Protein AF-A0A512JIJ6-F1 (afdb_monomer_lite)

Structure (mmCIF, N/CA/C/O backbone):
data_AF-A0A512JIJ6-F1
#
_entry.id   AF-A0A512JIJ6-F1
#
loop_
_atom_site.group_PDB
_atom_site.id
_atom_site.type_symbol
_atom_site.label_atom_id
_atom_site.label_alt_id
_atom_site.label_comp_id
_atom_site.label_asym_id
_atom_site.label_entity_id
_atom_site.label_seq_id
_atom_site.pdbx_PDB_ins_code
_atom_site.Cartn_x
_atom_site.Cartn_y
_atom_site.Cartn_z
_atom_site.occupancy
_atom_site.B_iso_or_equiv
_atom_site.auth_seq_id
_atom_site.auth_comp_id
_atom_site.auth_asym_id
_atom_site.auth_atom_id
_atom_site.pdbx_PDB_model_num
ATOM 1 N N . MET A 1 1 ? 16.227 2.218 -21.068 1.00 74.12 1 MET A N 1
ATOM 2 C CA . MET A 1 1 ? 15.129 2.838 -20.291 1.00 74.12 1 MET A CA 1
ATOM 3 C C . MET A 1 1 ? 15.323 4.354 -20.236 1.00 74.12 1 MET A C 1
ATOM 5 O O . MET A 1 1 ? 16.420 4.783 -19.883 1.00 74.12 1 MET A O 1
ATOM 9 N N . ASN A 1 2 ? 14.322 5.154 -20.631 1.00 86.88 2 ASN A N 1
ATOM 10 C CA . ASN A 1 2 ? 14.399 6.624 -20.552 1.00 86.88 2 ASN A CA 1
ATOM 11 C C . ASN A 1 2 ? 14.166 7.120 -19.107 1.00 86.88 2 ASN A C 1
ATOM 13 O O . ASN A 1 2 ? 13.714 6.355 -18.255 1.00 86.88 2 ASN A O 1
ATOM 17 N N . ASP A 1 3 ? 14.480 8.385 -18.819 1.00 91.56 3 ASP A N 1
ATOM 18 C CA . ASP A 1 3 ? 14.424 8.908 -17.444 1.00 91.56 3 ASP A CA 1
ATOM 19 C C . ASP A 1 3 ? 12.997 9.027 -16.893 1.00 91.56 3 ASP A C 1
ATOM 21 O O . ASP A 1 3 ? 12.793 8.885 -15.691 1.00 91.56 3 ASP A O 1
ATOM 25 N N . LEU A 1 4 ? 11.992 9.194 -17.760 1.00 90.81 4 LEU A N 1
ATOM 26 C CA . LEU A 1 4 ? 10.587 9.180 -17.351 1.00 90.81 4 LEU A CA 1
ATOM 27 C C . LEU A 1 4 ? 10.190 7.812 -16.777 1.00 90.81 4 LEU A C 1
ATOM 29 O O . LEU A 1 4 ? 9.585 7.748 -15.711 1.00 90.81 4 LEU A O 1
ATOM 33 N N . VAL A 1 5 ? 10.570 6.727 -17.455 1.00 91.88 5 VAL A N 1
ATOM 34 C CA . VAL A 1 5 ? 10.278 5.358 -17.012 1.00 91.88 5 VAL A CA 1
ATOM 35 C C . VAL A 1 5 ? 11.044 5.019 -15.733 1.00 91.88 5 VAL A C 1
ATOM 37 O O . VAL A 1 5 ? 10.469 4.421 -14.829 1.00 91.88 5 VAL A O 1
ATOM 40 N N . LYS A 1 6 ? 12.306 5.453 -15.600 1.00 92.06 6 LYS A N 1
ATOM 41 C CA . LYS A 1 6 ? 13.070 5.277 -14.350 1.00 92.06 6 LYS A CA 1
ATOM 42 C C . LYS A 1 6 ? 12.398 5.981 -13.170 1.00 92.06 6 LYS A C 1
ATOM 44 O O . LYS A 1 6 ? 12.268 5.390 -12.103 1.00 92.06 6 LYS A O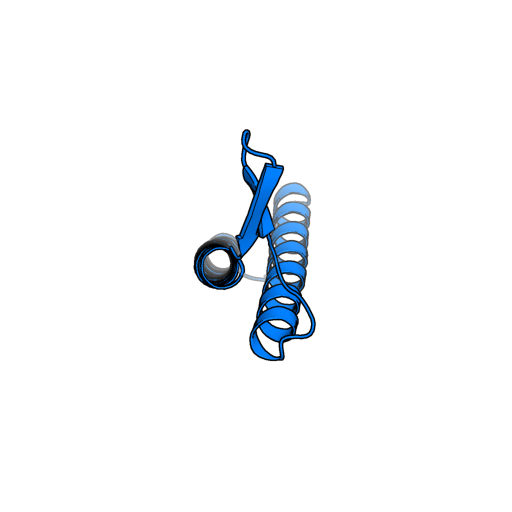 1
ATOM 49 N N . ASN A 1 7 ? 11.955 7.223 -13.369 1.00 94.44 7 ASN A N 1
ATOM 50 C CA . ASN A 1 7 ? 11.278 7.995 -12.328 1.00 94.44 7 ASN A CA 1
ATOM 51 C C . ASN 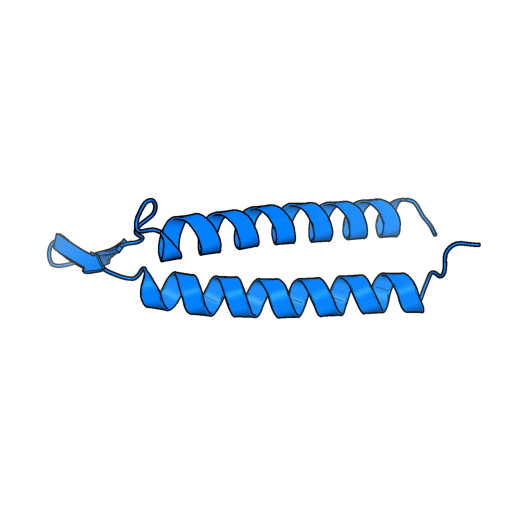A 1 7 ? 9.932 7.370 -11.947 1.00 94.44 7 ASN A C 1
ATOM 53 O O . ASN A 1 7 ? 9.604 7.315 -10.766 1.00 94.44 7 ASN A O 1
ATOM 57 N N . LEU A 1 8 ? 9.178 6.863 -12.927 1.00 94.06 8 LEU A N 1
ATOM 58 C CA . LEU A 1 8 ? 7.938 6.134 -12.669 1.00 94.06 8 LEU A CA 1
ATOM 59 C C . LEU A 1 8 ? 8.200 4.859 -11.858 1.00 94.06 8 LEU A C 1
ATOM 61 O O . LEU A 1 8 ? 7.524 4.638 -10.859 1.00 94.06 8 LEU A O 1
ATOM 65 N N . LYS A 1 9 ? 9.207 4.064 -12.244 1.00 95.50 9 LYS A N 1
ATOM 66 C CA . LYS A 1 9 ? 9.596 2.849 -11.516 1.00 95.50 9 LYS A CA 1
ATOM 67 C C . LYS A 1 9 ? 9.948 3.161 -10.062 1.00 95.50 9 LYS A C 1
ATOM 69 O O . LYS A 1 9 ? 9.365 2.569 -9.161 1.00 95.50 9 LYS A O 1
ATOM 74 N N . SER A 1 10 ? 10.828 4.139 -9.847 1.00 96.50 10 SER A N 1
ATOM 75 C CA . SER A 1 10 ? 11.228 4.575 -8.504 1.00 96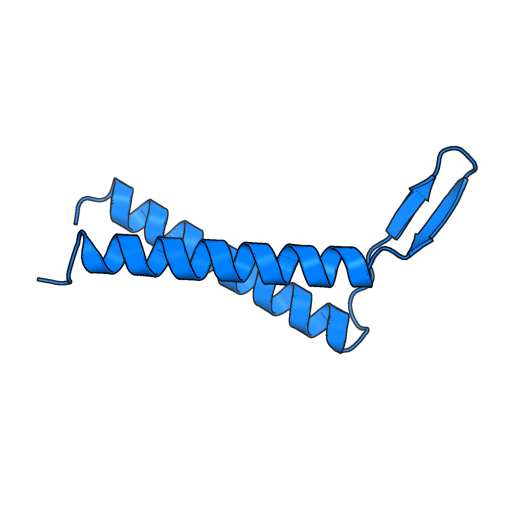.50 10 SER A CA 1
ATOM 76 C C . SER A 1 10 ? 10.025 5.031 -7.680 1.00 96.50 10 SER A C 1
ATOM 78 O O . SER A 1 10 ? 9.895 4.658 -6.520 1.00 96.50 10 SER A O 1
ATOM 80 N N . TRP A 1 11 ? 9.108 5.797 -8.277 1.00 96.94 11 TRP A N 1
ATOM 81 C CA . TRP A 1 11 ? 7.899 6.230 -7.584 1.00 96.94 11 TRP A CA 1
ATOM 82 C C . TRP A 1 11 ? 7.004 5.045 -7.195 1.00 96.94 11 TRP A C 1
ATOM 84 O O . TRP A 1 11 ? 6.503 5.001 -6.072 1.00 96.94 11 TRP A O 1
ATOM 94 N N . CYS A 1 12 ? 6.826 4.065 -8.085 1.00 97.56 12 CYS A N 1
ATOM 95 C CA . CYS A 1 12 ? 6.062 2.853 -7.791 1.00 97.56 12 CYS A CA 1
ATOM 96 C C . CYS A 1 12 ? 6.693 2.039 -6.649 1.00 97.56 12 CYS A C 1
ATOM 98 O O . CYS A 1 12 ? 5.971 1.595 -5.755 1.00 97.56 12 CYS A O 1
ATOM 100 N N . GLU A 1 13 ? 8.020 1.882 -6.642 1.00 98.06 13 GLU A N 1
ATOM 101 C CA . GLU A 1 13 ? 8.766 1.209 -5.568 1.00 98.06 13 GLU A CA 1
ATOM 102 C C . GLU A 1 13 ? 8.567 1.915 -4.218 1.00 98.06 13 GLU A C 1
ATOM 104 O O . GLU A 1 13 ? 8.213 1.267 -3.226 1.00 98.06 13 GLU A O 1
ATOM 109 N N . ASP A 1 14 ? 8.696 3.245 -4.196 1.00 98.38 14 ASP A N 1
ATOM 110 C CA . ASP A 1 14 ? 8.505 4.060 -2.994 1.00 98.38 14 ASP A CA 1
ATOM 111 C C . ASP A 1 14 ? 7.076 3.934 -2.446 1.00 98.38 14 ASP A C 1
ATOM 113 O O . ASP A 1 14 ? 6.874 3.681 -1.253 1.00 98.38 14 ASP A O 1
ATOM 117 N N . GLN A 1 15 ? 6.057 4.065 -3.307 1.00 98.25 15 GLN A N 1
ATOM 118 C CA . GLN A 1 15 ? 4.658 3.928 -2.885 1.00 98.25 15 GLN A CA 1
ATOM 119 C C . GLN A 1 15 ? 4.367 2.531 -2.340 1.00 98.25 15 GLN A C 1
ATOM 121 O O . GLN A 1 15 ? 3.721 2.389 -1.296 1.00 98.25 15 GLN A O 1
ATOM 126 N N . ARG A 1 16 ? 4.889 1.496 -3.002 1.00 98.31 16 ARG A N 1
ATOM 127 C CA . ARG A 1 16 ? 4.718 0.107 -2.578 1.00 98.31 16 ARG A CA 1
ATOM 128 C C . ARG A 1 16 ? 5.328 -0.114 -1.196 1.00 98.31 16 ARG A C 1
ATOM 130 O O . ARG A 1 16 ? 4.696 -0.735 -0.340 1.00 98.31 16 ARG A O 1
ATOM 137 N N . GLN A 1 17 ? 6.517 0.434 -0.940 1.00 98.44 17 GLN A N 1
ATOM 138 C CA . GLN A 1 17 ? 7.171 0.350 0.366 1.00 98.44 17 GLN A CA 1
ATOM 139 C C . GLN A 1 17 ? 6.376 1.077 1.463 1.00 98.44 17 GLN A C 1
ATOM 141 O O . GLN A 1 17 ? 6.195 0.528 2.554 1.00 98.44 17 GLN A O 1
ATOM 146 N N . ILE A 1 18 ? 5.860 2.277 1.182 1.00 97.94 18 ILE A N 1
ATOM 147 C CA . ILE A 1 18 ? 5.033 3.050 2.124 1.00 97.94 18 ILE A CA 1
ATOM 148 C C . ILE A 1 18 ? 3.767 2.271 2.507 1.00 97.94 18 ILE A C 1
ATOM 150 O O . ILE A 1 18 ? 3.425 2.159 3.692 1.00 97.94 18 ILE A O 1
ATOM 154 N N . MET A 1 19 ? 3.077 1.697 1.519 1.00 98.00 19 MET A N 1
ATOM 155 C CA . MET A 1 19 ? 1.863 0.914 1.751 1.00 98.00 19 MET A CA 1
ATOM 156 C C . MET A 1 19 ? 2.163 -0.376 2.516 1.00 98.00 19 MET A C 1
ATOM 158 O O . MET A 1 19 ? 1.447 -0.693 3.466 1.00 98.00 19 MET A O 1
ATOM 162 N N . ALA A 1 20 ? 3.245 -1.081 2.168 1.00 98.31 20 ALA A N 1
ATOM 163 C CA . ALA A 1 20 ? 3.668 -2.293 2.866 1.00 98.31 20 ALA A CA 1
ATOM 164 C C . ALA A 1 20 ? 3.971 -2.012 4.344 1.00 98.31 20 ALA A C 1
ATOM 166 O O . ALA A 1 20 ? 3.498 -2.733 5.224 1.00 98.31 20 ALA A O 1
ATOM 167 N N . ARG A 1 21 ? 4.671 -0.908 4.634 1.00 98.25 21 ARG A N 1
ATOM 168 C CA . ARG A 1 21 ? 4.926 -0.486 6.015 1.00 98.25 21 ARG A CA 1
ATOM 169 C C . ARG A 1 21 ? 3.635 -0.143 6.761 1.00 98.25 21 ARG A C 1
ATOM 171 O O . ARG A 1 21 ? 3.493 -0.485 7.932 1.00 98.25 21 ARG A O 1
ATOM 178 N N . SER A 1 22 ? 2.683 0.499 6.089 1.00 97.88 22 SER A N 1
ATOM 179 C CA . SER A 1 22 ? 1.378 0.816 6.679 1.00 97.88 22 SER A CA 1
ATOM 180 C C . SER A 1 22 ? 0.577 -0.448 7.007 1.00 97.88 22 SER A C 1
ATOM 182 O O . SER A 1 22 ? -0.035 -0.516 8.070 1.00 97.88 22 SER A O 1
ATOM 184 N N . VAL A 1 23 ? 0.607 -1.461 6.131 1.00 98.31 23 VAL A N 1
ATOM 185 C CA . VAL A 1 23 ? -0.003 -2.780 6.382 1.00 98.31 23 VAL A CA 1
ATOM 186 C C . VAL A 1 23 ? 0.610 -3.428 7.616 1.00 98.31 23 VAL A C 1
ATOM 188 O O . VAL A 1 23 ? -0.130 -3.785 8.528 1.00 98.31 23 VAL A O 1
ATOM 191 N N . GLU A 1 24 ? 1.939 -3.496 7.692 1.00 98.38 24 GLU A N 1
ATOM 192 C CA . GLU A 1 24 ? 2.646 -4.075 8.839 1.00 98.38 24 GLU A CA 1
ATOM 193 C C . GLU A 1 24 ? 2.246 -3.387 10.157 1.00 98.38 24 GLU A C 1
ATOM 195 O O . GLU A 1 24 ? 1.907 -4.045 11.141 1.00 98.38 24 GLU A O 1
ATOM 200 N N . MET A 1 25 ? 2.219 -2.050 10.174 1.00 98.38 25 MET A N 1
ATOM 201 C CA . MET A 1 25 ? 1.818 -1.291 11.361 1.00 98.38 25 MET A CA 1
ATOM 202 C C . MET A 1 25 ? 0.350 -1.525 11.740 1.00 98.38 25 MET A C 1
ATOM 204 O O . MET A 1 25 ? 0.035 -1.569 12.931 1.00 98.38 25 MET A O 1
ATOM 208 N N . MET A 1 26 ? -0.552 -1.672 10.765 1.00 98.25 26 MET A N 1
ATOM 209 C CA . MET A 1 26 ? -1.965 -1.971 11.024 1.00 98.25 26 MET A CA 1
ATOM 210 C C . MET A 1 26 ? -2.169 -3.395 11.552 1.00 98.25 26 MET A C 1
ATOM 212 O O . MET A 1 26 ? -2.939 -3.592 12.490 1.00 98.25 26 MET A O 1
ATOM 216 N N . GLU A 1 27 ? -1.451 -4.382 11.014 1.00 97.50 27 GLU A N 1
ATOM 217 C CA . GLU A 1 27 ? -1.491 -5.775 11.483 1.00 97.50 27 GLU A C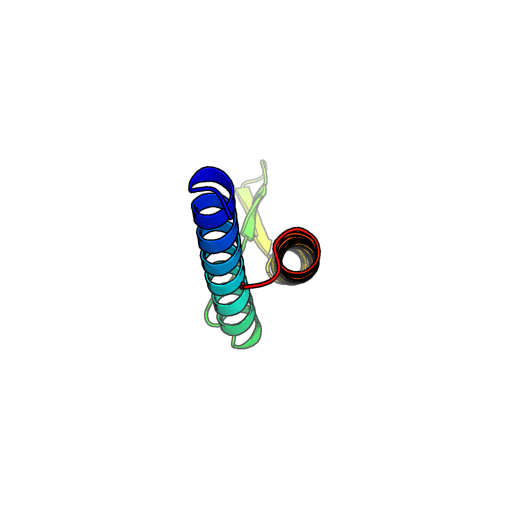A 1
ATOM 218 C C . GLU A 1 27 ? -0.957 -5.922 12.911 1.00 97.50 27 GLU A C 1
ATOM 220 O O . GLU A 1 27 ? -1.514 -6.673 13.710 1.00 97.50 27 GLU A O 1
ATOM 225 N N . GLN A 1 28 ? 0.079 -5.156 13.260 1.00 97.88 28 GLN A N 1
ATOM 226 C CA . GLN A 1 28 ? 0.621 -5.088 14.620 1.00 97.88 28 GLN A CA 1
ATOM 227 C C . GLN A 1 28 ? -0.255 -4.254 15.575 1.00 97.88 28 GLN A C 1
ATOM 229 O O . GLN A 1 28 ? 0.036 -4.166 16.767 1.00 97.88 28 GLN A O 1
ATOM 234 N N . GLY A 1 29 ? -1.317 -3.613 15.073 1.00 96.94 29 GLY A N 1
ATOM 235 C CA . GLY A 1 29 ? -2.189 -2.735 15.853 1.00 96.94 29 GLY A CA 1
ATOM 236 C C . GLY A 1 29 ? -1.548 -1.407 16.275 1.00 96.94 29 GLY A C 1
ATOM 237 O O . GLY A 1 29 ? -2.121 -0.704 17.107 1.00 96.94 29 GLY A O 1
ATOM 238 N N . ILE A 1 30 ? -0.387 -1.060 15.708 1.00 97.81 30 ILE A N 1
ATOM 239 C CA . ILE A 1 30 ? 0.335 0.203 15.932 1.00 97.81 30 ILE A CA 1
ATOM 240 C C . ILE A 1 30 ? -0.365 1.354 15.202 1.00 97.81 30 ILE A C 1
ATOM 242 O O . ILE A 1 30 ? -0.441 2.467 15.720 1.00 97.81 30 ILE A O 1
ATOM 246 N N . LEU A 1 31 ? -0.887 1.085 14.003 1.00 97.06 31 LEU A N 1
ATOM 247 C CA . LEU A 1 31 ? -1.666 2.029 13.208 1.00 97.06 31 LEU A CA 1
ATOM 248 C C . LEU A 1 31 ? -3.133 1.598 13.184 1.00 97.06 31 LEU A C 1
ATOM 250 O O . LEU A 1 31 ? -3.448 0.440 12.923 1.00 97.06 31 LEU A O 1
ATOM 254 N N . ARG A 1 32 ? -4.038 2.545 13.423 1.00 96.38 32 ARG A N 1
ATOM 255 C CA . ARG A 1 32 ? -5.477 2.376 13.203 1.00 96.38 32 ARG A CA 1
ATOM 256 C C . ARG A 1 32 ? -5.981 3.513 12.342 1.00 96.38 32 ARG A C 1
ATOM 258 O O . ARG A 1 32 ? -5.540 4.650 12.507 1.00 96.38 32 ARG A O 1
ATOM 265 N N . THR A 1 33 ? -6.907 3.209 11.446 1.00 96.06 33 THR A N 1
ATOM 266 C CA . THR A 1 33 ? -7.574 4.215 10.621 1.00 96.06 33 THR A CA 1
ATOM 267 C C . THR A 1 33 ? -9.017 4.355 11.071 1.00 96.06 33 THR A C 1
ATOM 269 O O . THR A 1 33 ? -9.640 3.402 11.544 1.00 96.06 33 THR A O 1
ATOM 272 N N . GLY A 1 34 ? -9.553 5.564 10.955 1.00 95.88 34 GLY A N 1
ATOM 273 C CA . GLY A 1 34 ? -10.944 5.811 11.275 1.00 95.88 34 GLY A CA 1
ATOM 274 C C . GLY A 1 34 ? -11.521 6.937 10.444 1.00 95.88 34 GLY A C 1
ATOM 275 O O . GLY A 1 34 ? -10.824 7.875 10.061 1.00 95.88 34 GLY A O 1
ATOM 276 N N . GLU A 1 35 ? -12.817 6.838 10.205 1.00 96.44 35 GLU A N 1
ATOM 277 C CA . GLU A 1 35 ? -13.612 7.841 9.516 1.00 96.44 35 GLU A CA 1
ATOM 278 C C . GLU A 1 35 ? -14.543 8.510 10.528 1.00 96.44 35 GLU A C 1
ATOM 280 O O . GLU A 1 35 ? -15.232 7.833 11.301 1.00 96.44 35 GLU A O 1
ATOM 285 N N . ARG A 1 36 ? -14.564 9.845 10.536 1.00 96.50 36 ARG A N 1
ATOM 286 C CA . ARG A 1 36 ? -15.539 10.601 11.320 1.00 96.50 36 ARG A CA 1
ATOM 287 C C . ARG A 1 36 ? -16.823 10.727 10.510 1.00 96.50 36 ARG A C 1
ATOM 289 O O . ARG A 1 36 ? -16.806 11.288 9.422 1.00 96.50 36 ARG A O 1
ATOM 296 N N . ARG A 1 37 ? -17.921 10.228 11.065 1.00 93.44 37 ARG A N 1
ATOM 297 C CA . ARG A 1 37 ? -19.263 10.357 10.491 1.00 93.44 37 ARG A CA 1
ATOM 298 C C . ARG A 1 37 ? -19.884 11.709 10.841 1.00 93.44 37 ARG A C 1
ATOM 300 O O . ARG A 1 37 ? -19.500 12.337 11.828 1.00 93.44 37 ARG A O 1
ATOM 307 N N . ASP A 1 38 ? -20.909 12.104 10.091 1.00 94.06 38 ASP A N 1
ATOM 308 C CA . ASP A 1 38 ? -21.635 13.372 10.283 1.00 94.06 38 ASP A CA 1
ATOM 309 C C . ASP A 1 38 ? -22.302 13.494 11.661 1.00 94.06 38 ASP A C 1
ATOM 311 O O . ASP A 1 38 ? -22.459 14.589 12.194 1.00 94.06 38 ASP A O 1
ATOM 315 N N . ASN A 1 39 ? -22.650 12.362 12.280 1.00 93.75 39 ASN A N 1
ATOM 316 C CA . ASN A 1 39 ? -23.180 12.301 13.645 1.00 93.75 39 ASN A CA 1
ATOM 317 C C . ASN A 1 39 ? -22.091 12.429 14.734 1.00 93.75 39 ASN A C 1
ATOM 319 O O . ASN A 1 39 ? -22.390 12.305 15.919 1.00 93.75 39 ASN A O 1
ATOM 323 N N . GLY A 1 40 ? -20.831 12.650 14.349 1.00 93.25 40 GLY A N 1
ATOM 324 C CA . GLY A 1 40 ? -19.687 12.783 15.249 1.00 93.25 40 GLY A CA 1
ATOM 325 C C . GLY A 1 40 ? -19.044 11.461 15.675 1.00 93.25 40 GLY A C 1
ATOM 326 O O . GLY A 1 40 ? -17.982 11.503 16.304 1.00 93.25 40 GLY A O 1
ATOM 327 N N . GLU A 1 41 ? -19.625 10.310 15.318 1.00 94.75 41 GLU A N 1
ATOM 328 C CA . GLU A 1 41 ? -19.062 8.992 15.627 1.00 94.75 41 GLU A CA 1
ATOM 329 C C . GLU A 1 41 ? -17.764 8.737 14.857 1.00 94.75 41 GLU A C 1
ATOM 331 O O . GLU A 1 41 ? -17.619 9.110 13.691 1.00 94.75 41 GLU A O 1
ATOM 336 N N . LEU A 1 42 ? -16.833 8.035 15.506 1.00 95.44 42 LEU A N 1
ATOM 337 C CA . LEU A 1 42 ? -15.638 7.510 14.861 1.00 95.44 42 LEU A CA 1
ATOM 338 C C . LEU A 1 42 ? -15.879 6.046 14.484 1.00 95.44 42 LEU A C 1
ATOM 340 O O . LEU A 1 42 ? -16.054 5.194 15.355 1.00 95.44 42 LEU A O 1
ATOM 344 N N . LYS A 1 43 ? -15.879 5.753 13.185 1.00 95.88 43 LYS A N 1
ATOM 345 C CA . LYS A 1 43 ? -15.939 4.389 12.657 1.00 95.88 43 LYS A CA 1
ATOM 346 C C . LYS A 1 43 ? -14.514 3.884 12.456 1.00 95.88 43 LYS A C 1
ATOM 348 O O . LYS A 1 43 ? -13.765 4.502 11.708 1.00 95.88 43 LYS A O 1
ATOM 353 N N . ASP A 1 44 ? -14.159 2.761 13.075 1.00 96.94 44 ASP A N 1
ATOM 354 C CA . ASP A 1 44 ? -12.902 2.070 12.766 1.00 96.94 44 ASP A CA 1
ATOM 355 C C . ASP A 1 44 ? -12.955 1.523 11.331 1.00 96.94 44 ASP A C 1
ATOM 357 O O . ASP A 1 44 ? -13.883 0.801 10.952 1.00 96.94 44 ASP A O 1
ATOM 361 N N . THR A 1 45 ? -11.968 1.903 10.526 1.00 97.69 45 THR A N 1
ATOM 362 C CA . THR A 1 45 ? -11.821 1.505 9.123 1.00 97.69 45 THR A CA 1
ATOM 363 C C . THR A 1 45 ? -10.537 0.721 8.875 1.00 97.69 45 THR A C 1
ATOM 365 O O . THR A 1 45 ? -10.212 0.446 7.724 1.00 97.69 45 THR A O 1
ATOM 368 N N . THR A 1 46 ? -9.819 0.313 9.925 1.00 97.50 46 THR A N 1
ATOM 369 C CA . THR A 1 46 ? -8.490 -0.312 9.824 1.00 97.50 46 THR A CA 1
ATOM 370 C C . THR A 1 46 ? -8.504 -1.548 8.926 1.00 97.50 46 THR A C 1
ATOM 372 O O . THR A 1 46 ? -7.628 -1.713 8.084 1.00 97.50 46 THR A O 1
ATOM 375 N N . GLN A 1 47 ? -9.536 -2.393 9.033 1.00 97.88 47 GLN A N 1
ATOM 376 C CA . GLN A 1 47 ? -9.679 -3.580 8.178 1.00 97.88 47 GLN A CA 1
ATOM 377 C C . GLN A 1 47 ? -9.920 -3.230 6.704 1.00 97.88 47 GLN A C 1
ATOM 379 O O . GLN A 1 47 ? -9.392 -3.900 5.818 1.00 97.88 47 GLN A O 1
ATOM 384 N N . GLN A 1 48 ? -10.675 -2.162 6.436 1.00 97.88 48 GLN A N 1
ATOM 385 C CA . GLN A 1 48 ? -10.901 -1.685 5.074 1.00 97.88 48 GLN A CA 1
ATOM 386 C C . GLN A 1 48 ? -9.603 -1.117 4.487 1.00 97.88 48 GLN A C 1
ATOM 388 O O . GLN A 1 48 ? -9.188 -1.536 3.412 1.00 97.88 48 GLN A O 1
ATOM 393 N N . SER A 1 49 ? -8.900 -0.261 5.236 1.00 97.94 49 SER A N 1
ATOM 394 C CA . SER A 1 49 ? -7.601 0.286 4.822 1.00 97.94 49 SER A CA 1
ATOM 395 C C . SER A 1 49 ? -6.540 -0.800 4.613 1.00 97.94 49 SER A C 1
ATOM 397 O O . SER A 1 49 ? -5.731 -0.691 3.697 1.00 97.94 49 SER A O 1
ATOM 399 N N . LEU A 1 50 ? -6.551 -1.872 5.413 1.00 98.19 50 LEU A N 1
ATOM 400 C CA . LEU A 1 50 ? -5.702 -3.047 5.197 1.00 98.19 50 LEU A CA 1
ATOM 401 C C . LEU A 1 50 ? -5.987 -3.720 3.851 1.00 98.19 50 LEU A C 1
ATOM 403 O O . LEU A 1 50 ? -5.054 -4.021 3.107 1.00 98.19 50 LEU A O 1
ATOM 407 N N . ALA A 1 51 ? -7.262 -3.963 3.538 1.00 98.06 51 ALA A N 1
ATOM 408 C CA . ALA A 1 51 ? -7.657 -4.574 2.273 1.00 98.06 51 ALA A CA 1
ATOM 409 C C . ALA A 1 51 ? -7.285 -3.686 1.075 1.00 98.06 51 ALA A C 1
ATOM 411 O O . ALA A 1 51 ? -6.723 -4.180 0.097 1.00 98.06 51 ALA A O 1
ATOM 412 N N . ASP A 1 52 ? -7.533 -2.380 1.181 1.00 98.00 52 ASP A N 1
ATOM 413 C CA . ASP A 1 52 ? -7.223 -1.416 0.128 1.00 98.00 52 ASP A CA 1
ATOM 414 C C . ASP A 1 52 ? -5.713 -1.307 -0.113 1.00 98.00 52 ASP A C 1
ATOM 416 O O . ASP A 1 52 ? -5.278 -1.416 -1.258 1.00 98.00 52 ASP A O 1
ATOM 420 N N . ASN A 1 53 ? -4.902 -1.206 0.946 1.00 98.12 53 ASN A N 1
ATOM 421 C CA . ASN A 1 53 ? -3.446 -1.164 0.809 1.00 98.12 53 ASN A CA 1
ATOM 422 C C . ASN A 1 53 ? -2.890 -2.450 0.189 1.00 98.12 53 ASN A C 1
ATOM 424 O O . ASN A 1 53 ? -2.007 -2.383 -0.659 1.00 98.12 53 ASN A O 1
ATOM 428 N N . ARG A 1 54 ? -3.403 -3.627 0.573 1.00 98.38 54 ARG A N 1
ATOM 429 C CA . ARG A 1 54 ? -2.980 -4.902 -0.033 1.00 98.38 54 ARG A CA 1
ATOM 430 C C . ARG A 1 54 ? -3.322 -4.969 -1.520 1.00 98.38 54 ARG A C 1
ATOM 432 O O . ARG A 1 54 ? -2.501 -5.444 -2.299 1.00 98.38 54 ARG A O 1
ATOM 439 N N . ARG A 1 55 ? -4.500 -4.474 -1.917 1.00 98.44 55 ARG A N 1
ATOM 440 C CA . ARG A 1 55 ? -4.877 -4.372 -3.333 1.00 98.44 55 ARG A CA 1
ATOM 441 C C . ARG A 1 55 ? -3.928 -3.438 -4.085 1.00 98.44 55 ARG A C 1
ATOM 443 O O . ARG A 1 55 ? -3.392 -3.843 -5.107 1.00 98.44 55 ARG A O 1
ATOM 450 N N . SER A 1 56 ? -3.666 -2.242 -3.560 1.00 98.06 56 SER A N 1
ATOM 451 C CA . SER A 1 56 ? -2.766 -1.285 -4.212 1.00 98.06 56 SER A CA 1
ATOM 452 C C . SER A 1 56 ? -1.317 -1.775 -4.284 1.00 98.06 56 SER A C 1
ATOM 454 O O . SER A 1 56 ? -0.647 -1.519 -5.277 1.00 98.06 56 SER A O 1
ATOM 456 N N . ILE A 1 57 ? -0.836 -2.539 -3.297 1.00 98.50 57 ILE A N 1
ATOM 457 C CA . ILE A 1 57 ? 0.470 -3.215 -3.387 1.00 98.50 57 ILE A CA 1
ATOM 458 C C . ILE A 1 57 ? 0.488 -4.201 -4.557 1.00 98.50 57 ILE A C 1
ATOM 460 O O . ILE A 1 57 ? 1.446 -4.194 -5.320 1.00 98.50 57 ILE A O 1
ATOM 464 N N . ALA A 1 58 ? -0.560 -5.011 -4.732 1.00 98.25 58 ALA A N 1
ATOM 465 C CA . ALA A 1 58 ? -0.631 -5.956 -5.846 1.00 98.25 58 ALA A CA 1
ATOM 466 C C . ALA A 1 58 ? -0.669 -5.248 -7.214 1.00 98.25 58 ALA A C 1
ATOM 468 O O . ALA A 1 58 ? -0.030 -5.702 -8.158 1.00 98.25 58 ALA A O 1
ATOM 469 N N . GLU A 1 59 ? -1.375 -4.118 -7.314 1.00 98.12 59 GLU A N 1
ATOM 470 C CA . GLU A 1 59 ? -1.396 -3.279 -8.521 1.00 98.12 59 GLU A CA 1
ATOM 471 C C . GLU A 1 59 ? -0.013 -2.676 -8.821 1.00 98.12 59 GLU A C 1
ATOM 473 O O . GLU A 1 59 ? 0.428 -2.676 -9.969 1.00 98.12 59 GLU A O 1
ATOM 478 N N . LEU A 1 60 ? 0.699 -2.199 -7.795 1.00 98.12 60 LEU A N 1
ATOM 479 C CA . LEU A 1 60 ? 2.062 -1.680 -7.936 1.00 98.12 60 LEU A CA 1
ATOM 480 C C . LEU A 1 60 ? 3.060 -2.781 -8.311 1.00 98.12 60 LEU A C 1
ATOM 482 O O . LEU A 1 60 ? 3.907 -2.551 -9.170 1.00 98.12 60 LEU A O 1
ATOM 486 N N . ASP A 1 61 ? 2.945 -3.968 -7.714 1.00 98.19 61 ASP A N 1
ATOM 487 C CA . ASP A 1 61 ? 3.771 -5.131 -8.054 1.00 98.19 61 ASP A CA 1
ATOM 488 C C . ASP A 1 61 ? 3.573 -5.534 -9.526 1.00 98.19 61 ASP A C 1
ATOM 490 O O . ASP A 1 61 ? 4.545 -5.836 -10.221 1.00 98.19 61 ASP A O 1
ATOM 494 N N . ASP A 1 62 ? 2.337 -5.477 -10.035 1.00 97.56 62 ASP A N 1
ATOM 495 C CA . ASP A 1 62 ? 2.056 -5.748 -11.447 1.00 97.56 62 ASP A CA 1
ATOM 496 C C . ASP A 1 62 ? 2.626 -4.669 -12.380 1.00 97.56 62 ASP A C 1
ATOM 498 O O . ASP A 1 62 ? 3.263 -4.996 -13.380 1.00 97.56 62 ASP A O 1
ATOM 502 N N . LEU A 1 63 ? 2.470 -3.387 -12.035 1.00 95.94 63 LEU A N 1
ATOM 503 C CA . LEU A 1 63 ? 3.047 -2.279 -12.806 1.00 95.94 63 LEU A CA 1
ATOM 504 C C . LEU A 1 63 ? 4.576 -2.354 -12.870 1.00 95.94 63 LEU A C 1
ATOM 506 O O . LEU A 1 63 ? 5.159 -2.151 -13.933 1.00 95.94 63 LEU A O 1
ATOM 510 N N . LEU A 1 64 ? 5.233 -2.667 -11.752 1.00 95.94 64 LEU A N 1
ATOM 511 C CA . LEU A 1 64 ? 6.686 -2.832 -11.701 1.00 95.94 64 LEU A CA 1
ATOM 512 C C . LEU A 1 64 ? 7.149 -3.981 -12.600 1.00 95.94 64 LEU A C 1
ATOM 514 O O . LEU A 1 64 ? 8.114 -3.818 -13.348 1.00 95.94 64 LEU A O 1
ATOM 518 N N . ARG A 1 65 ? 6.423 -5.105 -12.589 1.00 96.06 65 ARG A N 1
ATOM 519 C CA . ARG A 1 65 ? 6.684 -6.236 -13.486 1.00 96.06 65 ARG A CA 1
ATOM 520 C C . ARG A 1 65 ? 6.554 -5.834 -14.957 1.00 96.06 65 ARG A C 1
ATOM 522 O O . ARG A 1 65 ? 7.438 -6.161 -15.741 1.00 96.06 65 ARG A O 1
ATOM 529 N N . GLN A 1 66 ? 5.499 -5.103 -15.324 1.00 95.06 66 GLN A N 1
ATOM 530 C CA . GLN A 1 66 ? 5.309 -4.612 -16.696 1.00 95.06 66 GLN A CA 1
ATOM 531 C C . GLN A 1 66 ? 6.457 -3.688 -17.133 1.00 95.06 66 GLN A C 1
ATOM 533 O O . GLN A 1 66 ? 6.997 -3.850 -18.224 1.00 95.06 66 GLN A O 1
ATOM 538 N N . ILE A 1 67 ? 6.891 -2.766 -16.263 1.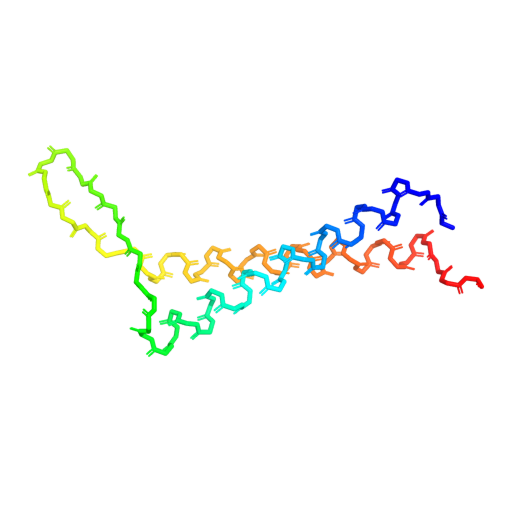00 92.88 67 ILE A N 1
ATOM 539 C CA . ILE A 1 67 ? 8.030 -1.878 -16.545 1.00 92.88 67 ILE A CA 1
ATOM 540 C C . ILE A 1 67 ? 9.313 -2.682 -16.803 1.00 92.88 67 ILE A C 1
ATOM 542 O O . ILE A 1 67 ? 10.075 -2.337 -17.708 1.00 92.88 67 ILE A O 1
ATOM 546 N N . ASP A 1 68 ? 9.556 -3.738 -16.026 1.00 90.81 68 ASP A N 1
ATOM 547 C CA . ASP A 1 68 ? 10.742 -4.585 -16.177 1.00 90.81 68 ASP A CA 1
ATOM 548 C C . ASP A 1 68 ? 10.702 -5.455 -17.440 1.00 90.81 68 ASP A C 1
ATOM 550 O O . ASP A 1 68 ? 11.739 -5.656 -18.076 1.00 90.81 68 ASP A O 1
ATOM 554 N N . GLU A 1 69 ? 9.519 -5.932 -17.835 1.00 92.62 69 GLU A N 1
ATOM 555 C CA . GLU A 1 69 ? 9.304 -6.691 -1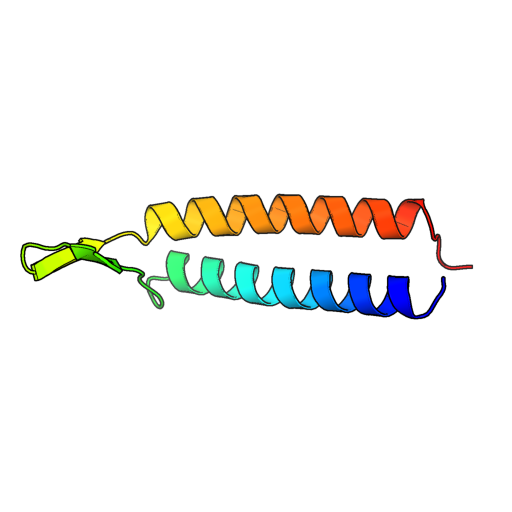9.073 1.00 92.62 69 GLU A CA 1
ATOM 556 C C . GLU A 1 69 ? 9.473 -5.814 -20.327 1.00 92.62 69 GLU A C 1
ATOM 558 O O . GLU A 1 69 ? 10.131 -6.231 -21.283 1.00 92.62 69 GLU A O 1
ATOM 563 N N . ASP A 1 70 ? 8.944 -4.586 -20.313 1.00 88.19 70 ASP A N 1
ATOM 564 C CA . ASP A 1 70 ? 9.019 -3.642 -21.440 1.00 88.19 70 ASP A CA 1
ATOM 565 C C . ASP A 1 70 ? 10.401 -2.984 -21.581 1.00 88.19 70 ASP A C 1
ATOM 567 O O . ASP A 1 70 ? 10.795 -2.498 -22.652 1.00 88.19 70 ASP A O 1
ATOM 571 N N . HIS A 1 71 ? 11.162 -2.945 -20.488 1.00 79.62 71 HIS A N 1
ATOM 572 C CA . HIS A 1 71 ? 12.461 -2.292 -20.422 1.00 79.62 71 HIS A CA 1
ATOM 573 C C . HIS A 1 71 ? 13.482 -3.143 -19.661 1.00 79.62 71 HIS A C 1
ATOM 575 O O . HIS A 1 71 ? 14.015 -2.683 -18.643 1.00 79.62 71 HIS A O 1
ATOM 581 N N . PRO A 1 72 ? 13.820 -4.341 -20.179 1.00 70.94 72 PRO A N 1
ATOM 582 C CA . PRO A 1 72 ? 14.790 -5.213 -19.541 1.00 70.94 72 PRO A CA 1
ATOM 583 C C . PRO A 1 72 ? 16.111 -4.463 -19.378 1.00 70.94 72 PRO A C 1
ATOM 585 O O . PRO A 1 72 ? 16.545 -3.732 -20.278 1.00 70.94 72 PRO A O 1
ATOM 588 N N . ALA A 1 73 ? 16.738 -4.620 -18.212 1.00 63.28 73 ALA A N 1
ATOM 589 C CA . ALA A 1 73 ? 18.065 -4.080 -17.963 1.00 63.28 73 ALA A CA 1
ATOM 590 C C . ALA A 1 73 ? 19.012 -4.603 -19.057 1.00 63.28 73 ALA A C 1
ATOM 592 O O . ALA A 1 73 ? 19.288 -5.800 -19.122 1.00 63.28 73 ALA A O 1
ATOM 593 N N . SER A 1 74 ? 19.417 -3.711 -19.965 1.00 58.09 74 SER A N 1
ATOM 594 C CA . SER A 1 74 ? 20.464 -3.972 -20.958 1.00 58.09 74 SER A CA 1
ATOM 595 C C . SER A 1 74 ? 21.833 -3.877 -20.306 1.00 58.09 74 SER A C 1
ATOM 597 O O . SER A 1 74 ? 22.001 -2.958 -19.469 1.00 58.09 74 SER A O 1
#

Foldseek 3Di:
DDPVLVVVLVVLVVLLVVLVVLLVCLVVVVDWDWDQDPVRDTHTCSVVSNVVSVVSNVVSVVVNVVSCVVDPDD

pLDDT: mean 94.43, std 7.5, range [58.09, 98.5]

Sequence (74 aa):
MNDLVKNLKSWCEDQRQIMARSVEMMEQGILRTGERRDNGELKDTTQQSLADNRRSIAELDDLLRQIDEDHPAS

Organism: NCBI:txid1010610

Radius of gyration: 16.44 Å; chains: 1; bounding box: 44×20×37 Å

Secondary structure (DSSP, 8-state):
--HHHHHHHHHHHHHHHHHHHHHHHHHTTS---EEE-TTS-EEE-HHHHHHHHHHHHHHHHHHHHHHHHHS---